Protein AF-A0A937X0S0-F1 (afdb_monomer_lite)

Radius of gyration: 19.2 Å; chains: 1; bounding box: 48×37×56 Å

Foldseek 3Di:
DDDPPCVPPPCVVVVVVVPDDDDDDDDVPDDDDDDPPDDDDDDDDPDPPDDDDDDDDDDDPLADFAQDDPPDDDDDRGPQQVAAQQEDDHPDHHHDDPDPDDGCSVVPPDDPPDDDDDDD

Structure (mmCIF, N/CA/C/O backbone):
data_AF-A0A937X0S0-F1
#
_entry.id   AF-A0A937X0S0-F1
#
loop_
_atom_site.group_PDB
_atom_site.id
_atom_site.type_symbol
_atom_site.label_atom_id
_atom_site.label_alt_id
_atom_site.label_comp_id
_atom_site.label_asym_id
_atom_site.label_entity_id
_atom_site.label_seq_id
_atom_site.pdbx_PDB_ins_code
_atom_site.Cartn_x
_atom_site.Cartn_y
_atom_site.Cartn_z
_atom_site.occupancy
_atom_site.B_iso_or_equiv
_atom_site.auth_seq_id
_atom_site.auth_comp_id
_atom_site.auth_asym_id
_atom_site.auth_atom_id
_atom_site.pdbx_PDB_model_num
ATOM 1 N N . ALA A 1 1 ? -2.180 8.276 14.552 1.00 77.38 1 ALA A N 1
ATOM 2 C CA . ALA A 1 1 ? -3.605 8.369 14.170 1.00 77.38 1 ALA A CA 1
ATOM 3 C C . ALA A 1 1 ? -3.793 9.635 13.351 1.00 77.38 1 ALA A C 1
ATOM 5 O O . ALA A 1 1 ? -2.900 10.476 13.381 1.00 77.38 1 ALA A O 1
ATOM 6 N N . SER A 1 2 ? -4.891 9.765 12.609 1.00 82.94 2 SER A N 1
ATOM 7 C CA . SER A 1 2 ? -5.169 11.005 11.875 1.00 82.94 2 SER A CA 1
ATOM 8 C C . SER A 1 2 ? -5.439 12.144 12.864 1.00 82.94 2 SER A C 1
ATOM 10 O O . SER A 1 2 ? -5.951 11.885 13.955 1.00 82.94 2 SER A O 1
ATOM 12 N N . ALA A 1 3 ? -5.094 13.380 12.497 1.00 80.06 3 ALA A N 1
ATOM 13 C CA . ALA A 1 3 ? -5.391 14.548 13.322 1.00 80.06 3 ALA A CA 1
ATOM 14 C C . ALA A 1 3 ? -6.913 14.703 13.486 1.00 80.06 3 ALA A C 1
ATOM 16 O O . ALA A 1 3 ? -7.655 14.691 12.501 1.00 80.06 3 ALA A O 1
ATOM 17 N N . THR A 1 4 ? -7.366 14.804 14.735 1.00 77.75 4 THR A N 1
ATOM 18 C CA . THR A 1 4 ? -8.784 14.985 15.084 1.00 77.75 4 THR A CA 1
ATOM 19 C C . THR A 1 4 ? -9.172 16.448 15.242 1.00 77.75 4 THR A C 1
ATOM 21 O O . THR A 1 4 ? -10.356 16.741 15.310 1.00 77.75 4 THR A O 1
ATOM 24 N N . ASP A 1 5 ? -8.190 17.348 15.323 1.00 81.19 5 ASP A N 1
ATOM 25 C CA . ASP A 1 5 ? -8.434 18.785 15.351 1.00 81.19 5 ASP A CA 1
ATOM 26 C C . ASP A 1 5 ? -8.932 19.247 13.978 1.00 81.19 5 ASP A C 1
ATOM 28 O O . ASP A 1 5 ? -8.212 19.167 12.979 1.00 81.19 5 ASP A O 1
ATOM 32 N N . GLU A 1 6 ? -10.176 19.711 13.933 1.00 71.94 6 GLU A N 1
ATOM 33 C CA . GLU A 1 6 ? -10.835 20.179 12.716 1.00 71.94 6 GLU A CA 1
ATOM 34 C C . GLU A 1 6 ? -10.205 21.462 12.161 1.00 71.94 6 GLU A C 1
ATOM 36 O O . GLU A 1 6 ? -10.243 21.673 10.950 1.00 71.94 6 GLU A O 1
ATOM 41 N N . ALA A 1 7 ? -9.559 22.279 13.002 1.00 74.62 7 ALA A N 1
ATOM 42 C CA . ALA A 1 7 ? -8.835 23.467 12.549 1.00 74.62 7 ALA A CA 1
ATOM 43 C C . ALA A 1 7 ? -7.575 23.104 11.745 1.00 74.62 7 ALA A C 1
ATOM 45 O O . ALA A 1 7 ? -7.139 23.867 10.884 1.00 74.62 7 ALA A O 1
ATOM 46 N N . VAL A 1 8 ? -7.004 21.923 12.002 1.00 77.94 8 VAL A N 1
ATOM 47 C CA . VAL A 1 8 ? -5.835 21.386 11.288 1.00 77.94 8 VAL A CA 1
ATOM 48 C C . VAL A 1 8 ? -6.265 20.462 10.146 1.00 77.94 8 VAL A C 1
ATOM 50 O O . VAL A 1 8 ? -5.607 20.384 9.106 1.00 77.94 8 VAL A O 1
ATOM 53 N N . ASN A 1 9 ? -7.376 19.745 10.314 1.00 79.06 9 ASN A N 1
ATOM 54 C CA . ASN A 1 9 ? -7.851 18.757 9.359 1.00 79.06 9 ASN A CA 1
ATOM 55 C C . ASN A 1 9 ? -8.782 19.375 8.304 1.00 79.06 9 ASN A C 1
ATOM 57 O O . ASN A 1 9 ? -10.008 19.273 8.376 1.00 79.06 9 ASN A O 1
ATOM 61 N N . GLY A 1 10 ? -8.179 19.928 7.251 1.00 81.81 10 GLY A N 1
ATOM 62 C CA . GLY A 1 10 ? -8.904 20.523 6.123 1.00 81.81 10 GLY A CA 1
ATOM 63 C C . GLY A 1 10 ? -9.795 19.561 5.321 1.00 81.81 10 GLY A C 1
ATOM 64 O O . GLY A 1 10 ? -10.574 20.018 4.486 1.00 81.81 10 GLY A O 1
ATOM 65 N N . LEU A 1 11 ? -9.722 18.244 5.557 1.00 83.69 11 LEU A N 1
ATOM 66 C CA . LEU A 1 11 ? -10.588 17.264 4.892 1.00 83.69 11 LEU A CA 1
ATOM 67 C C . LEU A 1 11 ? -11.921 17.049 5.621 1.00 83.69 11 LEU A C 1
ATOM 69 O O . LEU A 1 11 ? -12.869 16.578 4.991 1.00 83.69 11 LEU A O 1
ATOM 73 N N . MET A 1 12 ? -12.038 17.414 6.904 1.00 81.25 12 MET A N 1
ATOM 74 C CA . MET A 1 12 ? -13.277 17.220 7.674 1.00 81.25 12 MET A CA 1
ATOM 75 C C . MET A 1 12 ? -14.497 17.914 7.048 1.00 81.25 12 MET A C 1
ATOM 77 O O . MET A 1 12 ? -15.504 17.229 6.859 1.00 81.25 12 MET A O 1
ATOM 81 N N . PRO A 1 13 ? -14.429 19.191 6.609 1.00 84.31 13 PRO A N 1
ATOM 82 C CA . PRO A 1 13 ? -15.569 19.862 5.973 1.00 84.31 13 PRO A CA 1
ATOM 83 C C . PRO A 1 13 ? -16.038 19.200 4.671 1.00 84.31 13 PRO A C 1
ATOM 85 O O . PRO A 1 13 ? -17.175 19.392 4.238 1.00 84.31 13 PRO A O 1
ATOM 88 N N . VAL A 1 14 ? -15.157 18.439 4.016 1.00 87.19 14 VAL A N 1
ATOM 89 C CA . VAL A 1 14 ? -15.494 17.655 2.825 1.00 87.19 14 VAL A CA 1
ATOM 90 C C . VAL A 1 14 ? -16.119 16.329 3.240 1.00 87.19 14 VAL A C 1
ATOM 92 O O . VAL A 1 14 ? -17.184 15.986 2.736 1.00 87.19 14 VAL A O 1
ATOM 95 N N . ALA A 1 15 ? -15.494 15.610 4.174 1.00 86.19 15 ALA A N 1
ATOM 96 C CA . ALA A 1 15 ? -15.920 14.283 4.609 1.00 86.19 15 ALA A CA 1
ATOM 97 C C . ALA A 1 15 ? -17.349 14.271 5.177 1.00 86.19 15 ALA A C 1
ATOM 99 O O . ALA A 1 15 ? -18.135 13.405 4.802 1.00 86.19 15 ALA A O 1
ATOM 100 N N . VAL A 1 16 ? -17.721 15.268 5.991 1.00 84.75 16 VAL A N 1
ATOM 101 C CA . VAL A 1 16 ? -19.058 15.356 6.620 1.00 84.75 16 VAL A CA 1
ATOM 102 C C . VAL A 1 16 ? -20.216 15.426 5.617 1.00 84.75 16 VAL A C 1
ATOM 104 O O . VAL A 1 16 ? -21.352 15.115 5.964 1.00 84.75 16 VAL A O 1
ATOM 107 N N . LYS A 1 17 ? -19.948 15.800 4.359 1.00 89.56 17 LYS A N 1
ATOM 108 C CA . LYS A 1 17 ? -20.965 15.859 3.296 1.00 89.56 17 LYS A CA 1
ATOM 109 C C . LYS A 1 17 ? -21.391 14.479 2.794 1.00 89.56 17 LYS A C 1
ATOM 111 O O . LYS A 1 17 ? -22.432 14.372 2.156 1.00 89.56 17 LYS A O 1
ATOM 116 N N . TYR A 1 18 ? -20.598 13.443 3.060 1.00 86.12 18 TYR A N 1
ATOM 117 C CA . TYR A 1 18 ? -20.796 12.089 2.534 1.00 86.12 18 TYR A CA 1
ATOM 118 C C . TYR A 1 18 ? -21.389 11.120 3.569 1.00 86.12 18 TYR A C 1
ATOM 120 O O . TYR A 1 18 ? -21.389 9.911 3.352 1.00 86.12 18 TYR A O 1
ATOM 128 N N . GLY A 1 19 ? -21.919 11.647 4.677 1.00 83.12 19 GLY A N 1
ATOM 129 C CA . GLY A 1 19 ? -22.453 10.861 5.785 1.00 83.12 19 GLY A CA 1
ATOM 130 C C . GLY A 1 19 ? -21.401 10.534 6.844 1.00 83.12 19 GLY A C 1
ATOM 131 O O . GLY A 1 19 ? -20.368 11.195 6.955 1.00 83.12 19 GLY A O 1
ATOM 132 N N . GLY A 1 20 ? -21.705 9.534 7.669 1.00 84.12 20 GLY A N 1
ATOM 133 C CA . GLY A 1 20 ? -20.785 9.032 8.684 1.00 84.12 20 GLY A CA 1
ATOM 134 C C . GLY A 1 20 ? -19.684 8.160 8.086 1.00 84.12 20 GLY A C 1
ATOM 135 O O . GLY A 1 20 ? -19.827 7.584 7.009 1.00 84.12 20 GLY A O 1
ATOM 136 N N . GLU A 1 21 ? -18.582 8.034 8.813 1.00 88.81 21 GLU A N 1
ATOM 137 C CA . GLU A 1 21 ? -17.553 7.054 8.481 1.00 88.81 21 GLU A CA 1
ATOM 138 C C . GLU A 1 21 ? -18.037 5.616 8.709 1.00 88.81 21 GLU A C 1
ATOM 140 O O . GLU A 1 21 ? -18.870 5.355 9.578 1.00 88.81 21 GLU A O 1
ATOM 145 N N . VAL A 1 22 ? -17.456 4.673 7.967 1.00 92.12 22 VAL A N 1
ATOM 146 C CA . VAL A 1 22 ? -17.701 3.238 8.144 1.00 92.12 22 VAL A CA 1
ATOM 147 C C . VAL A 1 22 ? -16.434 2.593 8.711 1.00 92.12 22 VAL A C 1
ATOM 149 O O . VAL A 1 22 ? -15.373 2.713 8.087 1.00 92.12 22 VAL A O 1
ATOM 152 N N . PRO A 1 23 ? -16.493 1.929 9.883 1.00 94.19 23 PRO A N 1
ATOM 153 C CA . PRO A 1 23 ? -15.332 1.248 10.438 1.00 94.19 23 PRO A CA 1
ATOM 154 C C . PRO A 1 23 ? -14.960 0.030 9.587 1.00 94.19 23 PRO A C 1
ATOM 156 O O . PRO A 1 23 ? -15.818 -0.746 9.172 1.00 94.19 23 PRO A O 1
ATOM 159 N N . VAL A 1 24 ? -13.657 -0.150 9.365 1.00 95.44 24 VAL A N 1
ATOM 160 C CA . VAL A 1 24 ? -13.093 -1.347 8.731 1.00 95.44 24 VAL A CA 1
ATOM 161 C C . VAL A 1 24 ? -12.277 -2.093 9.778 1.00 95.44 24 VAL A C 1
ATOM 163 O O . VAL A 1 24 ? -11.116 -1.765 10.039 1.00 95.44 24 VAL A O 1
ATOM 166 N N . GLU A 1 25 ? -12.920 -3.059 10.425 1.00 95.12 25 GLU A N 1
ATOM 167 C CA . GLU A 1 25 ? -12.280 -3.959 11.381 1.00 95.12 25 GLU A CA 1
ATOM 168 C C . GLU A 1 25 ? -11.562 -5.082 10.627 1.00 95.12 25 GLU A C 1
ATOM 170 O O . GLU A 1 25 ? -12.123 -5.681 9.714 1.00 95.12 25 GLU A O 1
ATOM 175 N N . ALA A 1 26 ? -10.304 -5.337 10.988 1.00 95.50 26 ALA A N 1
ATOM 176 C CA . ALA A 1 26 ? -9.441 -6.293 10.303 1.00 95.50 26 ALA A CA 1
ATOM 177 C C . ALA A 1 26 ? -8.689 -7.148 11.328 1.00 95.50 26 ALA A C 1
ATOM 179 O O . ALA A 1 26 ? -8.088 -6.621 12.275 1.00 95.50 26 ALA A O 1
ATOM 180 N N . ALA A 1 27 ? -8.709 -8.461 11.131 1.00 96.38 27 ALA A N 1
ATOM 181 C CA . ALA A 1 27 ? -7.924 -9.417 11.892 1.00 96.38 27 ALA A CA 1
ATOM 182 C C . ALA A 1 27 ? -6.460 -9.448 11.402 1.00 96.38 27 ALA A C 1
ATOM 184 O O . ALA A 1 27 ? -6.143 -8.988 10.301 1.00 96.38 27 ALA A O 1
ATOM 185 N N . PRO A 1 28 ? -5.517 -9.982 12.202 1.00 96.31 28 PRO A N 1
ATOM 186 C CA . PRO A 1 28 ? -4.151 -10.194 11.737 1.00 96.31 28 PRO A CA 1
ATOM 187 C C . PRO A 1 28 ? -4.119 -11.069 10.476 1.00 96.31 28 PRO A C 1
ATOM 189 O O . PRO A 1 28 ? -4.547 -12.218 10.514 1.00 96.31 28 PRO A O 1
ATOM 192 N N . GLY A 1 29 ? -3.568 -10.530 9.387 1.00 95.88 29 GLY A N 1
ATOM 193 C CA . GLY A 1 29 ? -3.487 -11.209 8.089 1.00 95.88 29 GLY A CA 1
ATOM 194 C C . GLY A 1 29 ? -4.523 -10.738 7.068 1.00 95.88 29 GLY A C 1
ATOM 195 O O . GLY A 1 29 ? -4.322 -10.971 5.877 1.00 95.88 29 GLY A O 1
ATOM 196 N N . ASP A 1 30 ? -5.563 -10.021 7.497 1.00 97.50 30 ASP A N 1
ATOM 197 C CA . ASP A 1 30 ? -6.532 -9.433 6.576 1.00 97.50 30 ASP A CA 1
ATOM 198 C C . ASP A 1 30 ? -5.896 -8.329 5.726 1.00 97.50 30 ASP A C 1
ATOM 200 O O . ASP A 1 30 ? -5.001 -7.592 6.159 1.00 97.50 30 ASP A O 1
ATOM 204 N N . VAL A 1 31 ? -6.410 -8.189 4.504 1.00 96.00 31 VAL A N 1
ATOM 205 C CA . VAL A 1 31 ? -5.990 -7.164 3.549 1.00 96.00 31 VAL A CA 1
ATOM 206 C C . VAL A 1 31 ? -7.169 -6.258 3.239 1.00 96.00 31 VAL A C 1
ATOM 208 O O . VAL A 1 31 ? -8.209 -6.706 2.764 1.00 96.00 31 VAL A O 1
ATOM 211 N N . VAL A 1 32 ? -6.974 -4.959 3.453 1.00 95.62 32 VAL A N 1
ATOM 212 C CA . VAL A 1 32 ? -7.919 -3.924 3.028 1.00 95.62 32 VAL A CA 1
ATOM 213 C C . VAL A 1 32 ? -7.368 -3.277 1.763 1.00 95.62 32 VAL A C 1
ATOM 215 O O . VAL A 1 32 ? -6.328 -2.621 1.805 1.00 95.62 32 VAL A O 1
ATOM 218 N N . PHE A 1 33 ? -8.059 -3.462 0.637 1.00 96.06 33 PHE A N 1
ATOM 219 C CA . PHE A 1 33 ? -7.704 -2.839 -0.637 1.00 96.06 33 PHE A CA 1
ATOM 220 C C . PHE A 1 33 ? -8.661 -1.689 -0.941 1.00 96.06 33 PHE A C 1
ATOM 222 O O . PHE A 1 33 ? -9.878 -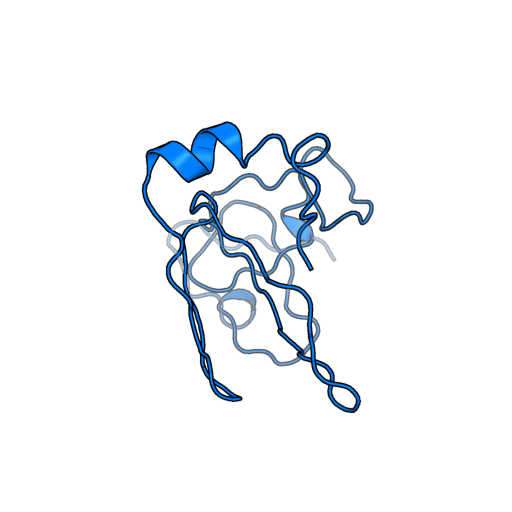1.870 -0.941 1.00 96.06 33 PHE A O 1
ATOM 229 N N . PHE A 1 34 ? -8.121 -0.501 -1.198 1.00 95.88 34 PHE A N 1
ATOM 230 C CA . PHE A 1 34 ? -8.920 0.686 -1.484 1.00 95.88 34 PHE A CA 1
ATOM 231 C C . PHE A 1 34 ? -8.198 1.629 -2.448 1.00 95.88 34 PHE A C 1
ATOM 233 O O . PHE A 1 34 ? -6.982 1.570 -2.622 1.00 95.88 34 PHE A O 1
ATOM 240 N N . HIS A 1 35 ? -8.968 2.497 -3.104 1.00 95.19 35 HIS A N 1
ATOM 241 C CA . HIS A 1 35 ? -8.443 3.453 -4.075 1.00 95.19 35 HIS A CA 1
ATOM 242 C C . HIS A 1 35 ? -7.711 4.612 -3.381 1.00 95.19 35 HIS A C 1
ATOM 244 O O . HIS A 1 35 ? -8.190 5.117 -2.369 1.00 95.19 35 HIS A O 1
ATOM 250 N N . GLY A 1 36 ? -6.621 5.120 -3.969 1.00 90.12 36 GLY A N 1
ATOM 251 C CA . GLY A 1 36 ? -5.811 6.204 -3.381 1.00 90.12 36 GLY A CA 1
ATOM 252 C C . GLY A 1 36 ? -6.538 7.544 -3.180 1.00 90.12 36 GLY A C 1
ATOM 253 O O . GLY A 1 36 ? -6.035 8.415 -2.482 1.00 90.12 36 GLY A O 1
ATOM 254 N N . HIS A 1 37 ? -7.730 7.703 -3.761 1.00 90.25 37 HIS A N 1
ATOM 255 C CA . HIS A 1 37 ? -8.588 8.886 -3.590 1.00 90.25 37 HIS A CA 1
ATOM 256 C C . HIS A 1 37 ? -9.734 8.678 -2.590 1.00 90.25 37 HIS A C 1
ATOM 258 O O . HIS A 1 37 ? -10.523 9.596 -2.373 1.00 90.25 37 HIS A O 1
ATOM 264 N N . LEU A 1 38 ? -9.876 7.484 -2.007 1.00 92.12 38 LEU A N 1
ATOM 265 C CA . LEU A 1 38 ? -10.885 7.251 -0.979 1.00 92.12 38 LEU A CA 1
ATOM 266 C C . LEU A 1 38 ? -10.545 8.106 0.247 1.00 92.12 38 LEU A C 1
ATOM 268 O O . LEU A 1 38 ? -9.417 8.052 0.738 1.00 92.12 38 LEU A O 1
ATOM 272 N N . LEU A 1 39 ? -11.511 8.862 0.771 1.00 90.69 39 LEU A N 1
ATOM 273 C CA . LEU A 1 39 ? -11.343 9.525 2.062 1.00 90.69 39 LEU A CA 1
ATOM 274 C C . LEU A 1 39 ? -11.239 8.455 3.150 1.00 90.69 39 LEU A C 1
ATOM 276 O O . LEU A 1 39 ? -12.158 7.663 3.342 1.00 90.69 39 LEU A O 1
ATOM 280 N N . HIS A 1 40 ? -10.110 8.419 3.850 1.00 91.62 40 HIS A N 1
ATOM 281 C CA . HIS A 1 40 ? -9.849 7.424 4.881 1.00 91.62 40 HIS A CA 1
ATOM 282 C C . HIS A 1 40 ? -9.062 8.037 6.036 1.00 91.62 40 HIS A C 1
ATOM 284 O O . HIS A 1 40 ? -8.275 8.970 5.869 1.00 91.62 40 HIS A O 1
ATOM 290 N N . ARG A 1 41 ? -9.281 7.501 7.238 1.00 89.50 41 ARG A N 1
ATOM 291 C CA . ARG A 1 41 ? -8.572 7.905 8.452 1.00 89.50 41 ARG A CA 1
ATOM 292 C C . ARG A 1 41 ? -8.433 6.733 9.411 1.00 89.50 41 ARG A C 1
ATOM 294 O O . ARG A 1 41 ? -9.110 5.719 9.283 1.00 89.50 41 ARG A O 1
ATOM 301 N N . SER A 1 42 ? -7.579 6.897 10.413 1.00 91.25 42 SER A N 1
ATOM 302 C CA . SER A 1 42 ? -7.513 5.978 11.553 1.00 91.25 42 SER A CA 1
ATOM 303 C C . SER A 1 42 ? -7.780 6.717 12.852 1.00 91.25 42 SER A C 1
ATOM 305 O O . SER A 1 42 ? -7.237 7.809 13.050 1.00 91.25 42 SER A O 1
ATOM 307 N N . HIS A 1 43 ? -8.537 6.095 13.749 1.00 90.12 43 HIS A N 1
ATOM 308 C CA . HIS A 1 43 ? -8.762 6.610 15.098 1.00 90.12 43 HIS A CA 1
ATOM 309 C C . HIS A 1 43 ? -7.522 6.445 15.982 1.00 90.12 43 HIS A C 1
ATOM 311 O O . HIS A 1 43 ? -6.594 5.693 15.664 1.00 90.12 43 HIS A O 1
ATOM 317 N N . ALA A 1 44 ? -7.503 7.172 17.100 1.00 90.81 44 ALA A N 1
ATOM 318 C CA . ALA A 1 44 ? -6.493 6.994 18.134 1.00 90.81 44 ALA A CA 1
ATOM 319 C C . ALA A 1 44 ? -6.554 5.567 18.699 1.00 90.81 44 ALA A C 1
ATOM 321 O O . ALA A 1 44 ? -7.630 5.037 18.967 1.00 90.81 44 ALA A O 1
ATOM 322 N N . ASN A 1 45 ? -5.388 4.942 18.873 1.00 92.81 45 ASN A N 1
ATOM 323 C CA . ASN A 1 45 ? -5.309 3.646 19.534 1.00 92.81 45 ASN A CA 1
ATOM 324 C C . ASN A 1 45 ? -5.601 3.834 21.028 1.00 92.81 45 ASN A C 1
ATOM 326 O O . ASN A 1 45 ? -4.845 4.519 21.708 1.00 92.81 45 ASN A O 1
ATOM 330 N N . GLN A 1 46 ? -6.674 3.214 21.517 1.00 93.62 46 GLN A N 1
ATOM 331 C CA . GLN A 1 46 ? -7.102 3.305 22.918 1.00 93.62 46 GLN A CA 1
ATOM 332 C C . GLN A 1 46 ? -6.561 2.160 23.792 1.00 93.62 46 GLN A C 1
ATOM 334 O O . GLN A 1 46 ? -6.832 2.103 24.991 1.00 93.62 46 GLN A O 1
ATOM 339 N N . SER A 1 47 ? -5.806 1.215 23.218 1.00 94.88 47 SER A N 1
ATOM 340 C CA . SER A 1 47 ? -5.219 0.126 23.998 1.00 94.88 47 SER A CA 1
ATOM 341 C C . SER A 1 47 ? -4.102 0.631 24.911 1.00 94.88 47 SER A C 1
ATOM 343 O O . SER A 1 47 ? -3.191 1.326 24.469 1.00 94.88 47 SER A O 1
ATOM 345 N N . LYS A 1 48 ? -4.125 0.200 26.178 1.00 96.69 48 LYS A N 1
ATOM 346 C CA . LYS A 1 48 ? -3.085 0.517 27.171 1.00 96.69 48 LYS A CA 1
ATOM 347 C C . LYS A 1 48 ? -1.828 -0.353 27.051 1.00 96.69 48 LYS A C 1
ATOM 349 O O . LYS A 1 48 ? -0.817 -0.040 27.666 1.00 96.69 48 LYS A O 1
ATOM 354 N N . SER A 1 49 ? -1.894 -1.461 26.310 1.00 97.12 49 SER A N 1
ATOM 355 C CA . SER A 1 49 ? -0.843 -2.493 26.299 1.00 97.12 49 SER A CA 1
ATOM 356 C C . SER A 1 49 ? -0.502 -3.042 24.913 1.00 97.12 49 SER A C 1
ATOM 358 O O . SER A 1 49 ? 0.387 -3.885 24.785 1.00 97.12 49 SER A O 1
ATOM 360 N N . ARG A 1 50 ? -1.197 -2.606 23.854 1.00 95.06 50 ARG A N 1
ATOM 361 C CA . ARG A 1 50 ? -1.022 -3.142 22.498 1.00 95.06 50 ARG A CA 1
ATOM 362 C C . ARG A 1 50 ? -0.833 -2.031 21.480 1.00 95.06 50 ARG A C 1
ATOM 364 O O . ARG A 1 50 ? -1.529 -1.021 21.497 1.00 95.06 50 ARG A O 1
ATOM 371 N N . LEU A 1 51 ? 0.057 -2.282 20.525 1.00 94.69 51 LEU A N 1
ATOM 372 C CA . LEU A 1 51 ? 0.204 -1.473 19.321 1.00 94.69 51 LEU A CA 1
ATOM 373 C C . LEU A 1 51 ? -0.557 -2.118 18.161 1.00 94.69 51 LEU A C 1
ATOM 375 O O . LEU A 1 51 ? -0.527 -3.340 17.993 1.00 94.69 51 LEU A O 1
ATOM 379 N N . ARG A 1 52 ? -1.182 -1.287 17.323 1.00 93.56 52 ARG A N 1
ATOM 380 C CA . ARG A 1 52 ? -1.705 -1.701 16.018 1.00 93.56 52 ARG A CA 1
ATOM 381 C C . ARG A 1 52 ? -0.617 -1.496 14.967 1.00 93.56 52 ARG A C 1
ATOM 383 O O . ARG A 1 52 ? -0.154 -0.372 14.788 1.00 93.56 52 ARG A O 1
ATOM 390 N N . ARG A 1 53 ? -0.220 -2.566 14.277 1.00 94.38 53 ARG A N 1
ATOM 391 C CA . ARG A 1 53 ? 0.749 -2.525 13.172 1.00 94.38 53 ARG A CA 1
ATOM 392 C C . ARG A 1 53 ? 0.034 -2.794 11.856 1.00 94.38 53 ARG A C 1
ATOM 394 O O . ARG A 1 53 ? -0.868 -3.622 11.817 1.00 94.38 53 ARG A O 1
ATOM 401 N N . ALA A 1 54 ? 0.460 -2.106 10.808 1.00 94.38 54 ALA A N 1
ATOM 402 C CA . ALA A 1 54 ? 0.008 -2.325 9.445 1.00 94.38 54 ALA A CA 1
ATOM 403 C C . ALA A 1 54 ? 1.212 -2.225 8.508 1.00 94.38 54 ALA A C 1
ATOM 405 O O . ALA A 1 54 ? 2.151 -1.477 8.786 1.00 94.38 54 ALA A O 1
ATOM 406 N N . PHE A 1 55 ? 1.164 -2.972 7.412 1.00 94.06 55 PHE A N 1
ATOM 407 C CA . PHE A 1 55 ? 2.078 -2.826 6.289 1.00 94.06 55 PHE A CA 1
ATOM 408 C C . PHE A 1 55 ? 1.280 -2.263 5.115 1.00 94.06 55 PHE A C 1
ATOM 410 O O . PHE A 1 55 ? 0.229 -2.803 4.777 1.00 94.06 55 PHE A O 1
ATOM 417 N N . VAL A 1 56 ? 1.745 -1.155 4.541 1.00 93.12 56 VAL A N 1
ATOM 418 C CA . VAL A 1 56 ? 1.035 -0.442 3.473 1.00 93.12 56 VAL A CA 1
ATOM 419 C C . VAL A 1 56 ? 1.856 -0.539 2.199 1.00 93.12 56 VAL A C 1
ATOM 421 O O . VAL A 1 56 ? 3.044 -0.227 2.198 1.00 93.12 56 VAL A O 1
ATOM 424 N N . SER A 1 57 ? 1.215 -0.967 1.117 1.00 92.44 57 SER A N 1
ATOM 425 C CA . SER A 1 57 ? 1.785 -0.973 -0.229 1.00 92.44 57 SER A CA 1
ATOM 426 C C . SER A 1 57 ? 0.923 -0.112 -1.139 1.00 92.44 57 SER A C 1
ATOM 428 O O . SER A 1 57 ? -0.298 -0.258 -1.157 1.00 92.44 57 SER A O 1
ATOM 430 N N . HIS A 1 58 ? 1.564 0.778 -1.891 1.00 93.00 58 HIS A N 1
ATOM 431 C CA . HIS A 1 58 ? 0.905 1.586 -2.908 1.00 93.00 58 HIS A CA 1
ATOM 432 C C . HIS A 1 58 ? 1.191 0.979 -4.275 1.00 93.00 58 HIS A C 1
ATOM 434 O O . HIS A 1 58 ? 2.342 0.715 -4.616 1.00 93.00 58 HIS A O 1
ATOM 440 N N . TYR A 1 59 ? 0.136 0.774 -5.056 1.00 93.06 59 TYR A N 1
ATOM 441 C CA . TYR A 1 59 ? 0.235 0.273 -6.418 1.00 93.06 59 TYR A CA 1
ATOM 442 C C . TYR A 1 59 ? -0.210 1.361 -7.384 1.00 93.06 59 TYR A C 1
A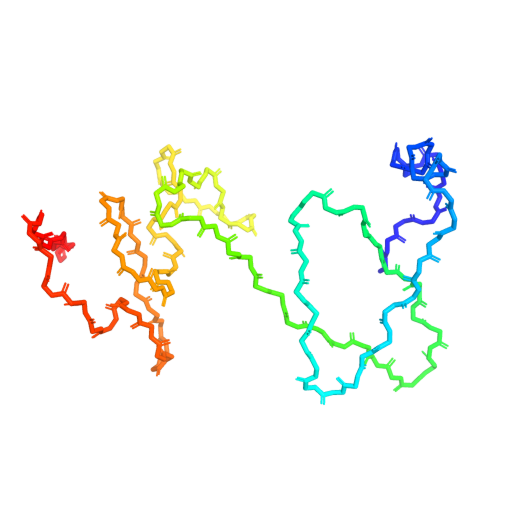TOM 444 O O . TYR A 1 59 ? -1.173 2.084 -7.131 1.00 93.06 59 TYR A O 1
ATOM 452 N N . CYS A 1 60 ? 0.476 1.449 -8.514 1.00 93.94 60 CYS A N 1
ATOM 453 C CA . CYS A 1 60 ? 0.067 2.267 -9.644 1.00 93.94 60 CYS A CA 1
ATOM 454 C C . CYS A 1 60 ? 0.188 1.449 -10.932 1.00 93.94 60 CYS A C 1
ATOM 456 O O . CYS A 1 60 ? 0.645 0.302 -10.923 1.00 93.94 60 CYS A O 1
ATOM 458 N N . ASN A 1 61 ? -0.277 2.012 -12.045 1.00 94.81 61 ASN A N 1
ATOM 459 C CA . ASN A 1 61 ? -0.114 1.354 -13.331 1.00 94.81 61 ASN A CA 1
ATOM 460 C C . ASN A 1 61 ? 1.382 1.249 -13.667 1.00 94.81 61 ASN A C 1
ATOM 462 O O . ASN A 1 61 ? 2.139 2.174 -13.394 1.00 94.81 61 ASN A O 1
ATOM 466 N N . ALA A 1 62 ? 1.804 0.179 -14.345 1.00 92.88 62 ALA A N 1
ATOM 467 C CA . ALA A 1 62 ? 3.194 0.028 -14.781 1.00 92.88 62 ALA A CA 1
ATOM 468 C C . ALA A 1 62 ? 3.673 1.170 -15.706 1.00 92.88 62 ALA A C 1
ATOM 470 O O . ALA A 1 62 ? 4.872 1.358 -15.878 1.00 92.88 62 ALA A O 1
ATOM 471 N N . ARG A 1 63 ? 2.752 1.943 -16.299 1.00 93.25 63 ARG A N 1
ATOM 472 C CA . ARG A 1 63 ? 3.032 3.120 -17.138 1.00 93.25 63 ARG A CA 1
ATOM 473 C C . ARG A 1 63 ? 2.948 4.454 -16.385 1.00 93.25 63 ARG A C 1
ATOM 475 O O . ARG A 1 63 ? 3.026 5.501 -17.018 1.00 93.25 63 ARG A O 1
ATOM 482 N N . SER A 1 64 ? 2.727 4.438 -15.073 1.00 94.75 64 SER A N 1
ATOM 483 C CA . SER A 1 64 ? 2.632 5.657 -14.273 1.00 94.75 64 SER A CA 1
ATOM 484 C C . SER A 1 64 ? 4.002 6.312 -14.101 1.00 94.75 64 SER A C 1
ATOM 486 O O . SER A 1 64 ? 4.979 5.658 -13.739 1.00 94.75 64 SER A O 1
ATOM 488 N N . TRP A 1 65 ? 4.042 7.625 -14.317 1.00 94.94 65 TRP A N 1
ATOM 489 C CA . TRP A 1 65 ? 5.166 8.474 -13.935 1.00 94.94 65 TRP A CA 1
ATOM 490 C C . TRP A 1 65 ? 5.142 8.691 -12.418 1.00 94.94 65 TRP A C 1
ATOM 492 O O . TRP A 1 65 ? 4.113 9.123 -11.892 1.00 94.94 65 TRP A O 1
ATOM 502 N N . VAL A 1 66 ? 6.236 8.385 -11.714 1.00 95.06 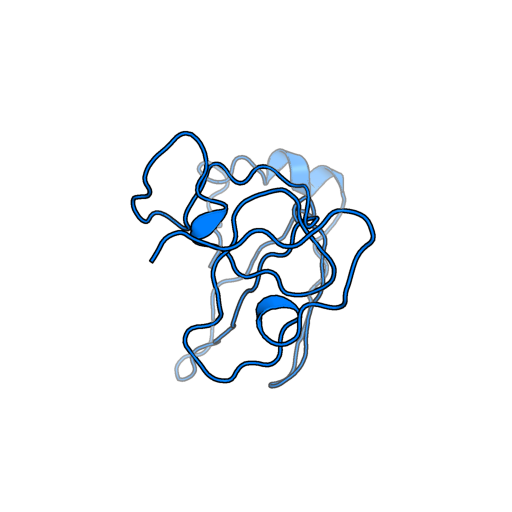66 VAL A N 1
ATOM 503 C CA . VAL A 1 66 ? 6.285 8.405 -10.238 1.00 95.06 66 VAL A CA 1
ATOM 504 C C . VAL A 1 66 ? 7.293 9.449 -9.733 1.00 95.06 66 VAL A C 1
ATOM 506 O O . VAL A 1 66 ? 8.440 9.112 -9.452 1.00 95.06 66 VAL A O 1
ATOM 509 N N . PRO A 1 67 ? 6.896 10.725 -9.572 1.00 94.38 67 PRO A N 1
ATOM 510 C CA . PRO A 1 67 ? 7.787 11.811 -9.153 1.00 94.38 67 PRO A CA 1
ATOM 511 C C . PRO A 1 67 ? 8.029 11.867 -7.628 1.00 94.38 67 PRO A C 1
ATOM 513 O O . PRO A 1 67 ? 8.181 12.949 -7.065 1.00 94.38 67 PRO A O 1
ATOM 516 N N . TRP A 1 68 ? 8.029 10.727 -6.927 1.00 93.31 68 TRP A N 1
ATOM 517 C CA . TRP A 1 68 ? 8.241 10.666 -5.473 1.00 93.31 68 TRP A CA 1
ATOM 518 C C . TRP A 1 68 ? 8.897 9.356 -5.019 1.00 93.31 68 TRP A C 1
ATOM 520 O O . TRP A 1 68 ? 8.652 8.292 -5.586 1.00 93.31 68 TRP A O 1
ATOM 530 N N . ASN A 1 69 ? 9.661 9.414 -3.921 1.00 92.88 69 ASN A N 1
ATOM 531 C CA . ASN A 1 69 ? 10.318 8.250 -3.313 1.00 92.88 69 ASN A CA 1
ATOM 532 C C . ASN A 1 69 ? 10.083 8.155 -1.793 1.00 92.88 69 ASN A C 1
ATOM 534 O O . ASN A 1 69 ? 11.018 8.088 -1.008 1.00 92.88 69 ASN A O 1
ATOM 538 N N . HIS A 1 70 ? 8.825 8.198 -1.343 1.00 86.25 70 HIS A N 1
ATOM 539 C CA . HIS A 1 70 ? 8.477 8.021 0.081 1.00 86.25 70 HIS A CA 1
ATOM 540 C C . HIS A 1 70 ? 9.232 8.962 1.053 1.00 86.25 70 HIS A C 1
ATOM 542 O O . HIS A 1 70 ? 9.524 8.588 2.186 1.00 86.25 70 HIS A O 1
ATOM 548 N N . GLY A 1 71 ? 9.561 10.180 0.607 1.00 88.75 71 GLY A N 1
ATOM 549 C CA . GLY A 1 71 ? 10.342 11.160 1.377 1.00 88.75 71 GLY A CA 1
ATOM 550 C C . GLY A 1 71 ? 11.864 10.978 1.309 1.00 88.75 71 GLY A C 1
ATOM 551 O O . GLY A 1 71 ? 12.593 11.805 1.848 1.00 88.75 71 GLY A O 1
ATOM 552 N N . MET A 1 72 ? 12.348 9.938 0.631 1.00 92.12 72 MET A N 1
ATOM 553 C CA . MET A 1 72 ? 13.766 9.732 0.353 1.00 92.12 72 MET A CA 1
ATOM 554 C C . MET A 1 72 ? 14.202 10.518 -0.895 1.00 92.12 72 MET A C 1
ATOM 556 O O . MET A 1 72 ? 13.384 10.748 -1.793 1.00 92.12 72 MET A O 1
ATOM 560 N N . PRO A 1 73 ? 15.483 10.913 -0.989 1.00 94.00 73 PRO A N 1
ATOM 561 C CA . PRO A 1 73 ? 16.044 11.471 -2.216 1.00 94.00 73 PRO A CA 1
ATOM 562 C C . PRO A 1 73 ? 15.977 10.479 -3.387 1.00 94.00 73 PRO A C 1
ATOM 564 O O . PRO A 1 73 ? 15.945 9.262 -3.187 1.00 94.00 73 PRO A O 1
ATOM 567 N N . PHE A 1 74 ? 15.970 11.008 -4.607 1.00 94.56 74 PHE A N 1
ATOM 568 C CA . PHE A 1 74 ? 16.131 10.256 -5.849 1.00 94.56 74 PHE A CA 1
ATOM 569 C C . PHE A 1 74 ? 16.703 11.182 -6.927 1.00 94.56 74 PHE A C 1
ATOM 571 O O . PHE A 1 74 ? 16.542 12.400 -6.853 1.00 94.56 74 PHE A O 1
ATOM 578 N N . GLU A 1 75 ? 17.363 10.596 -7.920 1.00 92.44 75 GLU A N 1
ATOM 579 C CA . GLU A 1 75 ? 17.933 11.330 -9.049 1.00 92.44 75 GLU A CA 1
ATOM 580 C C . GLU A 1 75 ? 16.949 11.423 -10.221 1.00 92.44 75 GLU A C 1
ATOM 582 O O . GLU A 1 75 ? 16.216 10.477 -10.520 1.00 92.44 75 GLU A O 1
ATOM 587 N N . GLY A 1 76 ? 16.985 12.553 -10.930 1.00 90.81 76 GLY A N 1
ATOM 588 C CA . GLY A 1 76 ? 16.182 12.792 -12.130 1.00 90.81 76 GLY A CA 1
ATOM 589 C C . GLY A 1 76 ? 14.767 13.320 -11.869 1.00 90.81 76 GLY A C 1
ATOM 590 O O . GLY A 1 76 ? 14.385 13.689 -10.763 1.00 90.81 76 GLY A O 1
ATOM 591 N N . SER A 1 77 ? 13.971 13.401 -12.937 1.00 91.38 77 SER A N 1
ATOM 592 C CA . SER A 1 77 ? 12.602 13.946 -12.912 1.00 91.38 77 SER A CA 1
ATOM 593 C C . SER A 1 77 ? 11.541 12.941 -12.440 1.00 91.38 77 SER A C 1
ATOM 595 O O . SER A 1 77 ? 10.366 13.291 -12.298 1.00 91.38 77 SER A O 1
ATOM 597 N N . THR A 1 78 ? 11.948 11.694 -12.203 1.00 94.06 78 THR A N 1
ATOM 598 C CA . THR A 1 78 ? 11.116 10.619 -11.673 1.00 94.06 78 THR A CA 1
ATOM 599 C C . THR A 1 78 ? 11.930 9.689 -10.786 1.00 94.06 78 THR A C 1
ATOM 601 O O . THR A 1 78 ? 13.131 9.525 -10.978 1.00 94.06 78 THR A O 1
ATOM 604 N N . ALA A 1 79 ? 11.242 9.065 -9.839 1.00 95.94 79 ALA A N 1
ATOM 605 C CA . ALA A 1 79 ? 11.762 8.028 -8.972 1.00 95.94 79 ALA A CA 1
ATOM 606 C C . ALA A 1 79 ? 11.390 6.620 -9.456 1.00 95.94 79 ALA A C 1
ATOM 608 O O . ALA A 1 79 ? 11.565 5.681 -8.694 1.00 95.94 79 ALA A O 1
ATOM 609 N N . ASN A 1 80 ? 10.834 6.438 -10.663 1.00 94.81 80 ASN A N 1
ATOM 610 C CA . ASN A 1 80 ? 10.382 5.135 -11.185 1.00 94.81 80 ASN A CA 1
ATOM 611 C C . ASN A 1 80 ? 11.388 3.980 -10.924 1.00 94.81 80 ASN A C 1
ATOM 613 O O . ASN A 1 80 ? 10.973 2.900 -10.510 1.00 94.81 80 ASN A O 1
ATOM 617 N N . GLN A 1 81 ? 12.695 4.230 -11.061 1.00 92.75 81 GLN A N 1
ATOM 618 C CA . GLN A 1 81 ? 13.810 3.308 -10.786 1.00 92.75 81 GLN A CA 1
ATOM 619 C C . GLN A 1 81 ? 13.943 2.839 -9.327 1.00 92.75 81 GLN A C 1
ATOM 621 O O . GLN A 1 81 ? 14.656 1.878 -9.068 1.00 92.75 81 GLN A O 1
ATOM 626 N N . GLU A 1 82 ? 13.267 3.496 -8.388 1.00 93.25 82 GLU A N 1
ATOM 627 C CA . GLU A 1 82 ? 13.241 3.161 -6.960 1.00 93.25 82 GLU A CA 1
ATOM 628 C C . GLU A 1 82 ? 12.061 2.239 -6.599 1.00 93.25 82 GLU A C 1
ATOM 630 O O . GLU A 1 82 ? 11.986 1.721 -5.483 1.00 93.25 82 GLU A O 1
ATOM 635 N N . HIS A 1 83 ? 11.129 2.004 -7.535 1.00 92.50 83 HIS A N 1
ATOM 636 C CA . HIS A 1 83 ? 9.904 1.226 -7.309 1.00 92.50 83 HIS A CA 1
ATOM 637 C C . HIS A 1 83 ? 9.920 -0.086 -8.091 1.00 92.50 83 HIS A C 1
ATOM 639 O O . HIS A 1 83 ? 10.345 -0.138 -9.241 1.00 92.50 83 HIS A O 1
ATOM 645 N N . ILE A 1 84 ? 9.428 -1.162 -7.476 1.00 91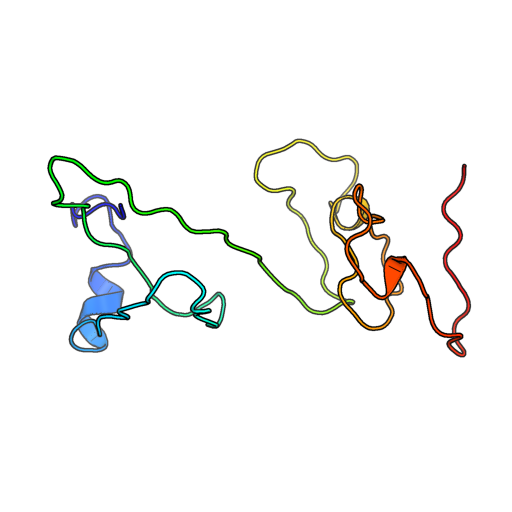.56 84 ILE A N 1
ATOM 646 C CA . ILE A 1 84 ? 9.477 -2.508 -8.062 1.00 91.56 84 ILE A CA 1
ATOM 647 C C . ILE A 1 84 ? 8.306 -2.727 -9.025 1.00 91.56 84 ILE A C 1
ATOM 649 O O . ILE A 1 84 ? 7.153 -2.426 -8.703 1.00 91.56 84 ILE A O 1
ATOM 653 N N . LEU A 1 85 ? 8.579 -3.344 -10.179 1.00 90.50 85 LEU A N 1
ATOM 654 C CA . LEU A 1 85 ? 7.534 -3.839 -11.073 1.00 90.50 85 LEU A CA 1
ATOM 655 C C . LEU A 1 85 ? 6.877 -5.090 -10.471 1.00 90.50 85 LEU A C 1
ATOM 657 O O . LEU A 1 85 ? 7.371 -6.206 -10.609 1.00 90.50 85 LEU A O 1
ATOM 661 N N . ALA A 1 86 ? 5.738 -4.898 -9.804 1.00 89.19 86 ALA A N 1
ATOM 662 C CA . ALA A 1 86 ? 5.010 -5.995 -9.170 1.00 89.19 86 ALA A CA 1
ATOM 663 C C . ALA A 1 86 ? 4.491 -7.025 -10.190 1.00 89.19 86 ALA A C 1
ATOM 665 O O . ALA A 1 86 ? 4.590 -8.228 -9.954 1.00 89.19 86 ALA A O 1
ATOM 666 N N . ARG A 1 87 ? 3.931 -6.549 -11.312 1.00 87.38 87 ARG A N 1
ATOM 667 C CA . ARG A 1 87 ? 3.354 -7.383 -12.375 1.00 87.38 87 ARG A CA 1
ATOM 668 C C . ARG A 1 87 ? 3.336 -6.660 -13.725 1.00 87.38 87 ARG A C 1
ATOM 670 O O . ARG A 1 87 ? 3.147 -5.447 -13.78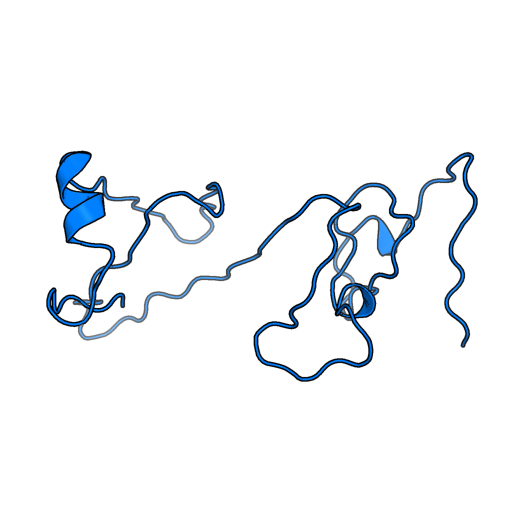1 1.00 87.38 87 ARG A O 1
ATOM 677 N N . GLY A 1 88 ? 3.394 -7.419 -14.811 1.00 87.31 88 GLY A N 1
ATOM 678 C CA . GLY A 1 88 ? 3.234 -6.987 -16.188 1.00 87.31 88 GLY A CA 1
ATOM 679 C C . GLY A 1 88 ? 4.554 -6.570 -16.818 1.00 87.31 88 GLY A C 1
ATOM 680 O O . GLY A 1 88 ? 5.579 -7.211 -16.636 1.00 87.31 88 GLY A O 1
ATOM 681 N N . ASN A 1 89 ? 4.499 -5.495 -17.601 1.00 85.38 89 ASN A N 1
ATOM 682 C CA . ASN A 1 89 ? 5.647 -4.931 -18.302 1.00 85.38 89 ASN A CA 1
ATOM 683 C C . ASN A 1 89 ? 5.593 -3.408 -18.231 1.00 85.38 89 ASN A C 1
ATOM 685 O O . ASN A 1 89 ? 4.504 -2.824 -18.213 1.00 85.38 89 ASN A O 1
ATOM 689 N N . SER A 1 90 ? 6.762 -2.774 -18.249 1.00 88.75 90 SER A N 1
ATOM 690 C CA . SER A 1 90 ? 6.893 -1.323 -18.317 1.00 88.75 90 SER A CA 1
ATOM 691 C C . SER A 1 90 ? 7.948 -0.911 -19.337 1.00 88.75 90 SER A C 1
ATOM 693 O O . SER A 1 90 ? 8.917 -1.626 -19.564 1.00 88.75 90 SER A O 1
ATOM 695 N N . HIS A 1 91 ? 7.730 0.256 -19.941 1.00 89.44 91 HIS A N 1
ATOM 696 C CA . HIS A 1 91 ? 8.725 0.963 -20.749 1.00 89.44 91 HIS A CA 1
ATOM 697 C C . HIS A 1 91 ? 9.508 1.994 -19.916 1.00 89.44 91 HIS A C 1
ATOM 699 O O . HIS A 1 91 ? 10.439 2.612 -20.422 1.00 89.44 91 HIS A O 1
ATOM 705 N N . LEU A 1 92 ? 9.097 2.216 -18.665 1.00 92.25 92 LEU A N 1
ATOM 706 C CA . LEU A 1 92 ? 9.770 3.091 -17.714 1.00 92.25 92 LEU A CA 1
ATOM 707 C C . LEU A 1 92 ? 10.788 2.274 -16.902 1.00 92.25 92 LEU A C 1
ATOM 709 O O . LEU A 1 92 ? 10.603 1.062 -16.754 1.00 92.25 92 LEU A O 1
ATOM 713 N N . PRO A 1 93 ? 11.829 2.912 -16.339 1.00 91.62 93 PRO A N 1
ATOM 714 C CA . PRO A 1 93 ? 12.724 2.263 -15.384 1.00 91.62 93 PRO A CA 1
ATOM 715 C C . PRO A 1 93 ? 11.969 1.705 -14.168 1.00 91.62 93 PRO A C 1
ATOM 717 O O . PRO A 1 93 ? 10.935 2.238 -13.776 1.00 91.62 93 PRO A O 1
ATOM 720 N N . PHE A 1 94 ? 12.491 0.648 -13.551 1.00 91.81 94 PHE A N 1
ATOM 721 C CA . PHE A 1 94 ? 11.966 0.084 -12.305 1.00 91.81 94 PHE A CA 1
ATOM 722 C C . PHE A 1 94 ? 13.077 -0.628 -11.525 1.00 91.81 94 PHE A C 1
ATOM 724 O O . PHE A 1 94 ? 14.076 -1.058 -12.105 1.00 91.81 94 PHE A O 1
ATOM 731 N N . ALA A 1 95 ? 12.890 -0.767 -10.215 1.00 90.06 95 ALA A N 1
ATOM 732 C CA . ALA A 1 95 ? 13.771 -1.520 -9.332 1.00 90.06 95 ALA A CA 1
ATOM 733 C C . ALA A 1 95 ? 13.507 -3.031 -9.410 1.00 90.06 95 ALA A C 1
ATOM 735 O O . ALA A 1 95 ? 12.382 -3.487 -9.634 1.00 90.06 95 ALA A O 1
ATOM 736 N N . LEU A 1 96 ? 14.542 -3.812 -9.107 1.00 85.44 96 LEU A N 1
ATOM 737 C CA . LEU A 1 96 ? 14.406 -5.224 -8.757 1.00 85.44 96 LEU A CA 1
ATOM 738 C C . LEU A 1 96 ? 14.160 -5.366 -7.247 1.00 85.44 96 LEU A C 1
ATOM 740 O O . LEU A 1 96 ? 14.665 -4.557 -6.458 1.00 85.44 96 LEU A O 1
ATOM 744 N N . PRO A 1 97 ? 13.399 -6.381 -6.806 1.00 83.50 97 PRO A N 1
ATOM 745 C CA . PRO A 1 97 ? 13.228 -6.628 -5.384 1.00 83.50 97 PRO A CA 1
ATOM 746 C C . PRO A 1 97 ? 14.579 -6.985 -4.751 1.00 83.50 97 PRO A C 1
ATOM 748 O O . PRO A 1 97 ? 15.357 -7.768 -5.288 1.00 83.50 97 PRO A O 1
ATOM 751 N N . ARG A 1 98 ? 14.857 -6.409 -3.576 1.00 81.12 98 ARG A N 1
ATOM 752 C CA . ARG A 1 98 ? 16.100 -6.676 -2.823 1.00 81.12 98 ARG A CA 1
ATOM 753 C C . ARG A 1 98 ? 16.100 -8.030 -2.117 1.00 81.12 98 ARG A C 1
ATOM 755 O O . ARG A 1 98 ? 17.147 -8.536 -1.733 1.00 81.12 98 ARG A O 1
ATOM 762 N N . PHE A 1 99 ? 14.915 -8.588 -1.918 1.00 77.75 99 PHE A N 1
ATOM 763 C CA . PHE A 1 99 ? 14.695 -9.890 -1.305 1.00 77.75 99 PHE A CA 1
ATOM 764 C C . PHE A 1 99 ? 14.063 -10.801 -2.356 1.00 77.75 99 PHE A C 1
ATOM 766 O O . PHE A 1 99 ? 13.509 -10.293 -3.328 1.00 77.75 99 PHE A O 1
ATOM 773 N N . GLY A 1 100 ? 14.104 -12.123 -2.162 1.00 71.31 100 GLY A N 1
ATOM 774 C CA . GLY A 1 100 ? 13.517 -13.126 -3.071 1.00 71.31 100 GLY A CA 1
ATOM 775 C C . GLY A 1 100 ? 11.985 -13.075 -3.203 1.00 71.31 100 GLY A C 1
ATOM 776 O O . GLY A 1 100 ? 11.348 -14.103 -3.403 1.00 71.31 100 GLY A O 1
ATOM 777 N N . THR A 1 101 ? 11.390 -11.897 -3.034 1.00 74.12 101 THR A N 1
ATOM 778 C CA . THR A 1 101 ? 9.983 -11.586 -3.223 1.00 74.12 101 THR A CA 1
ATOM 779 C C . THR A 1 101 ? 9.597 -11.861 -4.673 1.00 74.12 101 THR A C 1
ATOM 781 O O . THR A 1 101 ? 10.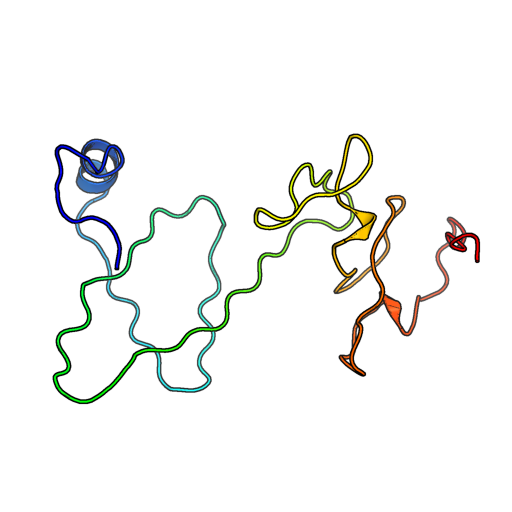115 -11.190 -5.571 1.00 74.12 101 THR A O 1
ATOM 784 N N . PRO A 1 102 ? 8.664 -12.791 -4.924 1.00 72.12 102 PRO A N 1
ATOM 785 C CA . PRO A 1 102 ? 8.152 -13.026 -6.264 1.00 72.12 102 PRO A CA 1
ATOM 786 C C . PRO A 1 102 ? 7.554 -11.743 -6.853 1.00 72.12 102 PRO A C 1
ATOM 788 O O . PRO A 1 102 ? 6.683 -11.120 -6.244 1.00 72.12 102 PRO A O 1
ATOM 791 N N . CYS A 1 103 ? 8.019 -11.347 -8.033 1.00 78.44 103 CYS A N 1
ATOM 792 C CA . CYS A 1 103 ? 7.418 -10.297 -8.854 1.00 78.44 103 CYS A CA 1
ATOM 793 C C . CYS A 1 103 ? 7.831 -10.492 -10.317 1.00 78.44 103 CYS A C 1
ATOM 795 O O . CYS A 1 103 ? 8.829 -11.163 -10.590 1.00 78.44 103 CYS A O 1
ATOM 797 N N . ASP A 1 104 ? 7.104 -9.877 -11.252 1.00 76.38 104 ASP A N 1
ATOM 798 C CA . ASP A 1 104 ? 7.410 -10.003 -12.688 1.00 76.38 104 ASP A CA 1
ATOM 799 C C . ASP A 1 104 ? 8.787 -9.418 -13.050 1.00 76.38 104 ASP A C 1
ATOM 801 O O . ASP A 1 104 ? 9.367 -9.794 -14.064 1.00 76.38 104 ASP A O 1
ATOM 805 N N . ALA A 1 105 ? 9.357 -8.555 -12.203 1.00 76.50 105 ALA A N 1
ATOM 806 C CA . ALA A 1 105 ? 10.722 -8.067 -12.378 1.00 76.50 105 ALA A CA 1
ATOM 807 C C . ALA A 1 105 ? 11.785 -9.190 -12.294 1.00 76.50 105 ALA A C 1
ATOM 809 O O . ALA A 1 105 ? 12.871 -9.035 -12.848 1.00 76.50 105 ALA A O 1
ATOM 810 N N . LEU A 1 106 ? 11.489 -10.312 -11.620 1.00 79.62 106 LEU A N 1
ATOM 811 C CA . LEU A 1 106 ? 12.391 -11.468 -11.500 1.00 79.62 106 LEU A CA 1
ATOM 812 C C . LEU A 1 106 ? 12.223 -12.507 -12.617 1.00 79.62 106 LEU A C 1
ATOM 814 O O . LEU A 1 106 ? 13.136 -13.296 -12.843 1.00 79.62 106 LEU A O 1
ATOM 818 N N . ASP A 1 107 ? 11.080 -12.515 -13.300 1.00 77.06 107 ASP A N 1
ATOM 819 C CA . ASP A 1 107 ? 10.778 -13.430 -14.407 1.00 77.06 107 ASP A CA 1
ATOM 820 C C . ASP A 1 107 ? 10.062 -12.663 -15.532 1.00 77.06 107 ASP A C 1
ATOM 822 O O . ASP A 1 107 ? 8.840 -12.773 -15.715 1.00 77.06 107 ASP A O 1
ATOM 826 N N . PRO A 1 108 ? 10.789 -11.788 -16.250 1.00 64.81 108 PRO A N 1
ATOM 827 C CA . PRO A 1 108 ? 10.164 -10.891 -17.197 1.00 64.81 108 PRO A CA 1
ATOM 828 C C . PRO A 1 108 ? 9.753 -11.691 -18.440 1.00 64.81 108 PRO A C 1
ATOM 830 O O . PRO A 1 108 ? 10.581 -12.164 -19.227 1.00 64.81 108 PRO A O 1
ATOM 833 N N . LYS A 1 109 ? 8.441 -11.844 -18.639 1.00 64.50 109 LYS A N 1
ATOM 834 C CA . LYS A 1 109 ? 7.899 -12.556 -19.803 1.00 64.50 109 LYS A CA 1
ATOM 835 C C . LYS A 1 109 ? 8.304 -11.842 -21.097 1.00 64.50 109 LYS A C 1
ATOM 837 O O . LYS A 1 109 ? 8.221 -10.613 -21.151 1.00 64.50 109 LYS A O 1
ATOM 842 N N . PRO A 1 110 ? 8.692 -12.573 -22.156 1.00 57.22 110 PRO A N 1
ATOM 843 C CA . PRO A 1 110 ? 9.043 -11.956 -23.427 1.00 57.22 110 PRO A CA 1
ATOM 844 C C . PRO A 1 110 ? 7.853 -11.168 -23.966 1.00 57.22 110 PRO A C 1
ATOM 846 O O . PRO A 1 110 ? 6.774 -11.713 -24.197 1.00 57.22 110 PRO A O 1
ATOM 849 N N . THR A 1 111 ? 8.051 -9.864 -24.148 1.00 55.22 111 THR A N 1
ATOM 850 C CA . THR A 1 111 ? 7.106 -9.002 -24.856 1.00 55.22 111 THR A CA 1
ATOM 851 C C . THR A 1 111 ? 7.659 -8.611 -26.212 1.00 55.22 111 THR A C 1
ATOM 853 O O . THR A 1 111 ? 8.869 -8.527 -26.411 1.00 55.22 111 THR A O 1
ATOM 856 N N . SER A 1 112 ? 6.760 -8.311 -27.148 1.00 51.81 112 SER A N 1
ATOM 857 C CA . SER A 1 112 ? 7.093 -7.854 -28.501 1.00 51.81 112 SER A CA 1
ATOM 858 C C . SER A 1 112 ? 7.820 -6.498 -28.558 1.00 51.81 112 SER A C 1
ATOM 860 O O . SER A 1 112 ? 8.118 -6.030 -29.650 1.00 51.81 112 SER A O 1
ATOM 862 N N . LEU A 1 113 ? 8.078 -5.851 -27.413 1.00 54.59 113 LEU A N 1
ATOM 863 C CA . LEU A 1 113 ? 8.674 -4.514 -27.296 1.00 54.59 113 LEU A CA 1
ATOM 864 C C . LEU A 1 113 ? 10.127 -4.515 -26.777 1.00 54.59 113 LEU A C 1
ATOM 866 O O . LEU A 1 113 ? 10.723 -3.448 -26.671 1.00 54.59 113 LEU A O 1
ATOM 870 N N . GLY A 1 114 ? 10.721 -5.688 -26.520 1.00 48.62 114 GLY A N 1
ATOM 871 C CA . GLY A 1 114 ? 12.109 -5.810 -26.053 1.00 48.62 114 GLY A CA 1
ATOM 872 C C . GLY A 1 114 ? 12.296 -5.499 -24.560 1.00 48.62 114 GLY A C 1
ATOM 873 O O . GLY A 1 114 ? 11.462 -4.861 -23.924 1.00 48.62 114 GLY A O 1
ATOM 874 N N . TYR A 1 115 ? 13.390 -6.000 -23.980 1.00 50.25 115 TYR A N 1
ATOM 875 C CA . TYR A 1 115 ? 13.722 -5.821 -22.562 1.00 50.25 115 TYR A CA 1
ATOM 876 C C . TYR A 1 115 ? 14.569 -4.559 -22.340 1.00 50.25 115 TYR A C 1
ATOM 878 O O . TYR A 1 115 ? 15.573 -4.366 -23.029 1.00 50.25 115 TYR A O 1
ATOM 886 N N . TYR A 1 116 ? 14.231 -3.744 -21.334 1.00 47.19 116 TYR A N 1
ATOM 887 C CA . TYR A 1 116 ? 15.159 -2.743 -20.799 1.00 47.19 116 TYR A CA 1
ATOM 888 C C . TYR A 1 116 ? 16.239 -3.464 -19.985 1.00 47.19 116 TYR A C 1
ATOM 890 O O . TYR A 1 116 ? 15.954 -4.062 -18.948 1.00 47.19 116 TYR A O 1
ATOM 898 N N . LYS A 1 117 ? 17.479 -3.438 -20.477 1.00 45.59 117 LYS A N 1
ATOM 899 C CA . LYS A 1 117 ? 18.654 -3.932 -19.756 1.00 45.59 117 LYS A CA 1
ATOM 900 C C . LYS A 1 117 ? 19.238 -2.744 -18.979 1.00 45.59 117 LYS A C 1
ATOM 902 O O . LYS A 1 117 ? 19.721 -1.821 -19.636 1.00 45.59 117 LYS A O 1
ATOM 907 N N . PRO A 1 118 ? 19.184 -2.704 -17.635 1.00 42.09 118 PRO A N 1
ATOM 908 C CA . PRO A 1 118 ? 19.873 -1.650 -16.900 1.00 42.09 118 PRO A CA 1
ATOM 909 C C . PRO A 1 118 ? 21.377 -1.742 -17.191 1.00 42.09 118 PRO A C 1
ATOM 911 O O . PRO A 1 118 ? 21.933 -2.842 -17.255 1.00 42.09 118 PRO A O 1
ATOM 914 N N . ALA A 1 119 ? 22.017 -0.596 -17.431 1.00 42.06 119 ALA A N 1
ATOM 915 C CA . ALA A 1 119 ? 23.472 -0.521 -17.501 1.00 42.06 119 ALA A CA 1
ATOM 916 C C . ALA A 1 119 ? 24.046 -0.934 -16.135 1.00 42.06 119 ALA A C 1
ATOM 918 O O . ALA A 1 119 ? 23.499 -0.537 -15.104 1.00 42.06 119 ALA A O 1
ATOM 919 N N . GLY A 1 120 ? 25.062 -1.801 -16.163 1.00 42.94 120 GLY A N 1
ATOM 920 C CA . GLY A 1 120 ? 25.735 -2.318 -14.968 1.00 42.94 120 GLY A CA 1
ATOM 921 C C . GLY A 1 120 ? 26.573 -1.282 -14.239 1.00 42.94 120 GLY A C 1
ATOM 922 O O . GLY A 1 120 ? 26.817 -0.198 -14.816 1.00 42.94 120 GLY A O 1
#

Sequence (120 aa):
ASATDEAVNGLMPVAVKYGGEVPVEAAPGDVVFFHGHLLHRSHANQSKSRLRRAFVSHYCNARSWVPWNHGMPFEGSTANQEHILARGNSHLPFALPRFGTPCDALDPKPTSLGYYKPAG

Secondary structure (DSSP, 8-state):
-----TTT-TTHHHHGGG-S-------TT------TTS----PPP--SS------------TT------TTS--SSS--GGGSB--SS--SS--BPPSSS---TTTS----TT-------

pLDDT: mean 85.0, std 13.55, range [42.06, 97.5]